Protein AF-A0AAD8U9J4-F1 (afdb_monomer_lite)

Organism: Glomerella acutata (NCBI:txid27357)

pLDDT: mean 87.85, std 14.28, range [41.41, 98.5]

Secondary structure (DSSP, 8-state):
-PPPP--PPP---GGGGGS-S-GGGHHHHHHHHHHHHHHHHTT-HHHHHHHHHHHHHHHHHHS-HHHHHHIIIIIHHHHHHHHHHHHHTTHHHHHHT--S---HHHHHHHHTS-HHHHS----S---

Foldseek 3Di:
DDDDPPDDPDPDDPCQQVDFDAQVCLVVLVVLLVVLVVVVVVVNPVSVVSNVVSVVVNVSRGDGNNRVCCCVVPVVVVVVVLVVVCVVLCVVVVCVVDPDDDDLCVSQVVSVHHSVSRDPPPPPDDD

Structure (mmCIF, N/CA/C/O backbone):
data_AF-A0AAD8U9J4-F1
#
_entry.id   AF-A0AAD8U9J4-F1
#
loop_
_atom_site.group_PDB
_atom_site.id
_atom_site.type_symbol
_atom_site.label_atom_id
_atom_site.label_alt_id
_atom_site.label_comp_id
_atom_site.label_asym_id
_atom_site.label_entity_id
_atom_site.label_seq_id
_atom_site.pdbx_PDB_ins_code
_atom_site.Cartn_x
_atom_site.Cartn_y
_atom_site.Cartn_z
_atom_site.occupancy
_atom_site.B_iso_or_equiv
_atom_site.auth_seq_id
_atom_site.auth_comp_id
_atom_site.auth_asym_id
_atom_site.auth_atom_id
_atom_site.pdbx_PDB_model_num
ATOM 1 N N . MET A 1 1 ? -6.980 -40.792 -17.797 1.00 50.91 1 MET A N 1
ATOM 2 C CA . MET A 1 1 ? -5.877 -40.473 -16.866 1.00 50.91 1 MET A CA 1
ATOM 3 C C . MET A 1 1 ? -4.816 -39.750 -17.679 1.00 50.91 1 MET A C 1
ATOM 5 O O . MET A 1 1 ? -4.178 -40.395 -18.498 1.00 50.91 1 MET A O 1
ATOM 9 N N . GLY A 1 2 ? -4.744 -38.419 -17.590 1.00 55.06 2 GLY A N 1
ATOM 10 C CA . GLY A 1 2 ? -3.770 -37.626 -18.348 1.00 55.06 2 GLY A CA 1
ATOM 11 C C . GLY A 1 2 ? -2.402 -37.701 -17.677 1.00 55.06 2 GLY A C 1
ATOM 12 O O . GLY A 1 2 ? -2.296 -37.417 -16.487 1.00 55.06 2 GLY A O 1
ATOM 13 N N . SER A 1 3 ? -1.385 -38.136 -18.413 1.00 70.06 3 SER A N 1
ATOM 14 C CA . SER A 1 3 ? -0.009 -38.220 -17.925 1.00 70.06 3 SER A CA 1
ATOM 15 C C . SER A 1 3 ? 0.540 -36.818 -17.652 1.00 70.06 3 SER A C 1
ATOM 17 O O . SER A 1 3 ? 0.415 -35.935 -18.499 1.00 70.06 3 SER A O 1
ATOM 19 N N . ILE A 1 4 ? 1.153 -36.614 -16.484 1.00 65.38 4 ILE A N 1
ATOM 20 C CA . ILE A 1 4 ? 1.906 -35.390 -16.186 1.00 65.38 4 ILE A CA 1
ATOM 21 C C . ILE A 1 4 ? 3.127 -35.374 -17.123 1.00 65.38 4 ILE A C 1
ATOM 23 O O . ILE A 1 4 ? 3.840 -36.382 -17.167 1.00 65.38 4 ILE A O 1
ATOM 27 N N . PRO A 1 5 ? 3.370 -34.297 -17.893 1.00 65.44 5 PRO A N 1
ATOM 28 C CA . PRO A 1 5 ? 4.551 -34.199 -18.740 1.00 65.44 5 PRO A CA 1
ATOM 29 C C . PRO A 1 5 ? 5.816 -34.383 -17.895 1.00 65.44 5 PRO A C 1
ATOM 31 O O . PRO A 1 5 ? 5.974 -33.734 -16.864 1.00 65.44 5 PRO A O 1
ATOM 34 N N . SER A 1 6 ? 6.721 -35.258 -18.333 1.00 64.00 6 SER A N 1
ATOM 35 C CA . SER A 1 6 ? 7.997 -35.565 -17.671 1.00 64.00 6 SER A CA 1
ATOM 36 C C . SER A 1 6 ? 9.055 -34.466 -17.845 1.00 64.00 6 SER A C 1
ATOM 38 O O . SER A 1 6 ? 10.251 -34.743 -17.763 1.00 64.00 6 SER A O 1
ATOM 40 N N . GLU A 1 7 ? 8.642 -33.238 -18.158 1.00 65.38 7 GLU A N 1
ATOM 41 C CA . GLU A 1 7 ? 9.564 -32.118 -18.268 1.00 65.38 7 GLU A CA 1
ATOM 42 C C . GLU A 1 7 ? 10.018 -31.738 -16.859 1.00 65.38 7 GLU A C 1
ATOM 44 O O . GLU A 1 7 ? 9.225 -31.315 -16.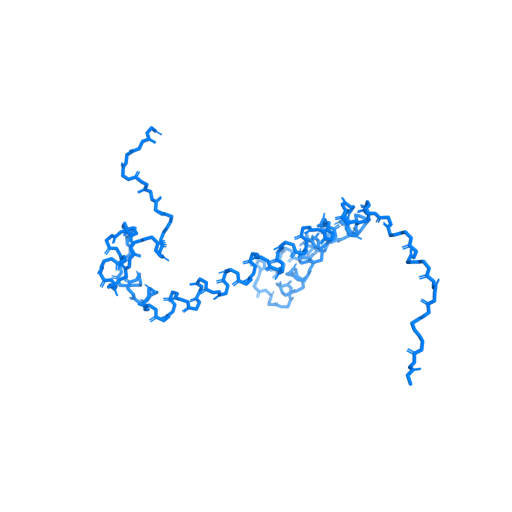017 1.00 65.38 7 GLU A O 1
ATOM 49 N N . ILE A 1 8 ? 11.312 -31.924 -16.599 1.00 61.47 8 ILE A N 1
ATOM 50 C CA . ILE A 1 8 ? 11.988 -31.355 -15.435 1.00 61.47 8 ILE A CA 1
ATOM 51 C C . ILE A 1 8 ? 11.651 -29.855 -15.444 1.00 61.47 8 ILE A C 1
ATOM 53 O O . ILE A 1 8 ? 11.878 -29.219 -16.480 1.00 61.47 8 ILE A O 1
ATOM 57 N N . PRO A 1 9 ? 11.076 -29.282 -14.366 1.00 64.56 9 PRO A N 1
ATOM 58 C CA . PRO A 1 9 ? 10.761 -27.861 -14.338 1.00 64.56 9 PRO A CA 1
ATOM 59 C C . PRO A 1 9 ? 12.011 -27.080 -14.735 1.00 64.56 9 PRO A C 1
ATOM 61 O O . PRO A 1 9 ? 13.070 -27.310 -14.150 1.00 64.56 9 PRO A O 1
ATOM 64 N N . ARG A 1 10 ? 11.911 -26.203 -15.747 1.00 69.50 10 ARG A N 1
ATOM 65 C CA . ARG A 1 10 ? 13.014 -25.290 -16.083 1.00 69.50 10 ARG A CA 1
ATOM 66 C C . ARG A 1 10 ? 13.469 -24.640 -14.786 1.00 69.50 10 ARG A C 1
ATOM 68 O O . ARG A 1 10 ? 12.629 -24.079 -14.082 1.00 69.50 10 ARG A O 1
ATOM 75 N N . GLU A 1 11 ? 14.757 -24.748 -14.472 1.00 78.44 11 GLU A N 1
ATOM 76 C CA . GLU A 1 11 ? 15.316 -24.075 -13.307 1.00 78.44 11 GLU A CA 1
ATOM 77 C C . GLU A 1 11 ? 14.972 -22.588 -13.412 1.00 78.44 11 GLU A C 1
ATOM 79 O O . GLU A 1 11 ? 15.365 -21.898 -14.354 1.00 78.44 11 GLU A O 1
ATOM 84 N N . VAL A 1 12 ? 14.136 -22.122 -12.485 1.00 79.38 12 VAL A N 1
ATOM 85 C CA . VAL A 1 12 ? 13.769 -20.714 -12.389 1.00 79.38 12 VAL A CA 1
ATOM 86 C C . VAL A 1 12 ? 14.910 -20.022 -11.669 1.00 79.38 12 VAL A C 1
ATOM 88 O O . VAL A 1 12 ? 15.210 -20.356 -10.523 1.00 79.38 12 VAL A O 1
ATOM 91 N N . ASP A 1 13 ? 15.532 -19.049 -12.327 1.00 87.12 13 ASP A N 1
ATOM 92 C CA . ASP A 1 13 ? 16.520 -18.197 -11.679 1.00 87.12 13 ASP A CA 1
ATOM 93 C C . ASP A 1 13 ? 15.850 -17.390 -10.556 1.00 87.12 13 ASP A C 1
ATOM 95 O O . ASP A 1 13 ? 15.013 -16.520 -10.795 1.00 87.12 13 ASP A O 1
ATOM 99 N N . ILE A 1 14 ? 16.223 -17.692 -9.313 1.00 87.81 14 ILE A N 1
ATOM 100 C CA . ILE A 1 14 ? 15.657 -17.084 -8.103 1.00 87.81 14 ILE A CA 1
ATOM 101 C C . ILE A 1 14 ? 16.044 -15.601 -7.996 1.00 87.81 14 ILE A C 1
ATOM 103 O O . ILE A 1 14 ? 15.343 -14.829 -7.333 1.00 87.81 14 ILE A O 1
ATOM 107 N N . SER A 1 15 ? 17.129 -15.180 -8.653 1.00 90.50 15 SER A N 1
ATOM 108 C CA . SER A 1 15 ? 17.608 -13.796 -8.610 1.00 90.50 15 SER A CA 1
ATOM 109 C C . SER A 1 15 ? 16.571 -12.800 -9.134 1.00 90.50 15 SER A C 1
ATOM 111 O O . SER A 1 15 ? 16.502 -11.679 -8.629 1.00 90.50 15 SER A O 1
ATOM 113 N N . ILE A 1 16 ? 15.677 -13.236 -10.033 1.00 89.44 16 ILE A N 1
ATOM 114 C CA . ILE A 1 16 ? 14.590 -12.413 -10.581 1.00 89.44 16 ILE A CA 1
ATOM 115 C C . ILE A 1 16 ? 13.666 -11.855 -9.492 1.00 89.44 16 ILE A C 1
ATOM 117 O O . ILE A 1 16 ? 13.119 -10.766 -9.630 1.00 89.44 16 ILE A O 1
ATOM 121 N N . ALA A 1 17 ? 13.512 -12.569 -8.371 1.00 92.81 17 ALA A N 1
ATOM 122 C CA . ALA A 1 17 ? 12.682 -12.127 -7.255 1.00 92.81 17 ALA A CA 1
ATOM 123 C C . ALA A 1 17 ? 13.334 -11.017 -6.413 1.00 92.81 17 ALA A C 1
ATOM 125 O O . ALA A 1 17 ? 12.663 -10.446 -5.553 1.00 92.81 17 ALA A O 1
ATOM 126 N N . LEU A 1 18 ? 14.625 -10.747 -6.627 1.00 94.62 18 LEU A N 1
ATOM 127 C CA . LEU A 1 18 ? 15.445 -9.793 -5.875 1.00 94.62 18 LEU A CA 1
ATOM 128 C C . LEU A 1 18 ? 15.895 -8.594 -6.717 1.00 94.62 18 LEU A C 1
ATOM 130 O O . LEU A 1 18 ? 16.526 -7.681 -6.191 1.00 94.62 18 LEU A O 1
ATOM 134 N N . THR A 1 19 ? 15.584 -8.583 -8.010 1.00 94.25 19 THR A N 1
ATOM 135 C CA . THR A 1 19 ? 15.824 -7.438 -8.888 1.00 94.25 19 THR A CA 1
ATOM 136 C C . THR A 1 19 ? 14.595 -6.544 -8.933 1.00 94.25 19 THR A C 1
ATOM 138 O O . THR A 1 19 ? 13.470 -7.038 -8.965 1.00 94.25 19 THR A O 1
ATOM 141 N N . ALA A 1 20 ? 14.807 -5.229 -8.947 1.00 95.69 20 ALA A N 1
ATOM 142 C CA . ALA A 1 20 ? 13.729 -4.257 -9.090 1.00 95.69 20 ALA A CA 1
ATOM 143 C C . ALA A 1 20 ? 12.980 -4.441 -10.423 1.00 95.69 20 ALA A C 1
ATOM 145 O O . ALA A 1 20 ? 13.593 -4.789 -11.436 1.00 95.69 20 ALA A O 1
ATOM 146 N N . CYS A 1 21 ? 11.664 -4.214 -10.418 1.00 94.06 21 CYS A N 1
ATOM 147 C CA . CYS A 1 21 ? 10.798 -4.596 -11.536 1.00 94.06 21 CYS A CA 1
ATOM 148 C C . CYS A 1 21 ? 11.046 -3.776 -12.813 1.00 94.06 21 CYS A C 1
ATOM 150 O O . CYS A 1 21 ? 10.955 -4.338 -13.902 1.00 94.06 21 CYS A O 1
ATOM 152 N N . ASP A 1 22 ? 11.343 -2.472 -12.707 1.00 96.19 22 ASP A N 1
ATOM 153 C CA . ASP A 1 22 ? 11.532 -1.595 -13.878 1.00 96.19 22 ASP A CA 1
ATOM 154 C C . ASP A 1 22 ? 12.383 -0.345 -13.565 1.00 96.19 22 ASP A C 1
ATOM 156 O O . ASP A 1 22 ? 11.937 0.797 -13.699 1.00 96.19 22 ASP A O 1
ATOM 160 N N . LEU A 1 23 ? 13.642 -0.534 -13.148 1.00 95.88 23 LEU A N 1
ATOM 161 C CA . LEU A 1 23 ? 14.562 0.585 -12.867 1.00 95.88 23 LEU A CA 1
ATOM 162 C C . LEU A 1 23 ? 14.694 1.625 -13.999 1.00 95.88 23 LEU A C 1
ATOM 164 O O . LEU A 1 23 ? 14.759 2.817 -13.681 1.00 95.88 23 LEU A O 1
ATOM 168 N N . PRO A 1 24 ? 14.730 1.252 -15.297 1.00 97.19 24 PRO A N 1
ATOM 169 C CA . PRO A 1 24 ? 14.830 2.231 -16.380 1.00 97.19 24 PRO A CA 1
ATOM 170 C C . PRO A 1 24 ? 13.693 3.267 -16.390 1.00 97.19 24 PRO A C 1
ATOM 172 O O . PRO A 1 24 ? 13.921 4.424 -16.758 1.00 97.19 24 PRO A O 1
ATOM 175 N N . SER A 1 25 ? 12.485 2.893 -15.952 1.00 97.50 25 SER A N 1
ATOM 176 C CA . SER A 1 25 ? 11.310 3.779 -15.933 1.00 97.50 25 SER A CA 1
ATOM 177 C C . SER A 1 25 ? 11.297 4.811 -14.793 1.00 97.50 25 SER A C 1
ATOM 179 O O . SER A 1 25 ? 10.583 5.815 -14.879 1.00 97.50 25 SER A O 1
ATOM 181 N N . VAL A 1 26 ? 12.117 4.629 -13.747 1.00 98.06 26 VAL A N 1
ATOM 182 C CA . VAL A 1 26 ? 12.118 5.453 -12.517 1.00 98.06 26 VAL A CA 1
ATOM 183 C C . VAL A 1 26 ? 12.225 6.946 -12.826 1.00 98.06 26 VAL A C 1
ATOM 185 O O . VAL A 1 26 ? 11.436 7.757 -12.333 1.00 98.06 26 VAL A O 1
ATOM 188 N N . ASN A 1 27 ? 13.161 7.320 -13.701 1.00 98.06 27 ASN A N 1
ATOM 189 C CA . ASN A 1 27 ? 13.365 8.715 -14.094 1.00 98.06 27 ASN A CA 1
ATOM 190 C C . ASN A 1 27 ? 12.139 9.311 -14.795 1.00 98.06 27 ASN A C 1
ATOM 192 O O . ASN A 1 27 ? 11.831 10.489 -14.605 1.00 98.06 27 ASN A O 1
ATOM 196 N N . GLN A 1 28 ? 11.430 8.518 -15.599 1.00 98.25 28 GLN A N 1
ATOM 197 C CA . GLN A 1 28 ? 10.226 8.977 -16.283 1.00 98.25 28 GLN A CA 1
ATOM 198 C C . GLN A 1 28 ? 9.090 9.218 -15.286 1.00 98.25 28 GLN A C 1
ATOM 200 O O . GLN A 1 28 ? 8.431 10.256 -15.345 1.00 98.25 28 GLN A O 1
ATOM 205 N N . HIS A 1 29 ? 8.884 8.304 -14.336 1.00 98.38 29 HIS A N 1
ATOM 206 C CA . HIS A 1 29 ? 7.850 8.467 -13.316 1.00 98.38 29 HIS A CA 1
ATOM 207 C C . HIS A 1 29 ? 8.120 9.670 -12.404 1.00 98.38 29 HIS A C 1
ATOM 209 O O . HIS A 1 29 ? 7.201 10.445 -12.140 1.00 98.38 29 HIS A O 1
ATOM 215 N N . MET A 1 30 ? 9.376 9.900 -12.012 1.00 98.31 30 MET A N 1
ATOM 216 C CA . MET A 1 30 ? 9.771 11.087 -11.242 1.00 98.31 30 MET A CA 1
ATOM 217 C C . MET A 1 30 ? 9.488 12.394 -11.992 1.00 98.31 30 MET A C 1
ATOM 219 O O . MET A 1 30 ? 8.937 13.330 -11.413 1.00 98.31 30 MET A O 1
ATOM 223 N N . LYS A 1 31 ? 9.796 12.453 -13.295 1.00 98.50 31 LYS A N 1
ATOM 224 C CA . LYS A 1 31 ? 9.468 13.615 -14.138 1.00 98.50 31 LYS A CA 1
ATOM 225 C C . LYS A 1 31 ? 7.962 13.852 -14.221 1.00 98.50 31 LYS A C 1
ATOM 227 O O . LYS A 1 31 ? 7.520 14.987 -14.078 1.00 98.50 31 LYS A O 1
ATOM 232 N N . ASN A 1 32 ? 7.169 12.795 -14.402 1.00 98.06 32 ASN A N 1
ATOM 233 C CA . ASN A 1 32 ? 5.710 12.912 -14.451 1.00 98.06 32 ASN A CA 1
ATOM 234 C C . ASN A 1 32 ? 5.144 13.481 -13.142 1.00 98.06 32 ASN A C 1
ATOM 236 O O . ASN A 1 32 ? 4.272 14.345 -13.179 1.00 98.06 32 ASN A O 1
ATOM 240 N N . ILE A 1 33 ? 5.662 13.035 -11.994 1.00 98.38 33 ILE A N 1
ATOM 241 C CA . ILE A 1 33 ? 5.282 13.560 -10.677 1.00 98.38 33 ILE A CA 1
ATOM 242 C C . ILE A 1 33 ? 5.643 15.045 -10.574 1.00 98.38 33 ILE A C 1
ATOM 244 O O . ILE A 1 33 ? 4.778 15.850 -10.234 1.00 98.38 33 ILE A O 1
ATOM 248 N N . ALA A 1 34 ? 6.883 15.417 -10.911 1.00 98.44 34 ALA A N 1
ATOM 249 C CA . ALA A 1 34 ? 7.351 16.801 -10.847 1.00 98.44 34 ALA A CA 1
ATOM 250 C C . ALA A 1 34 ? 6.495 17.744 -11.711 1.00 98.44 34 ALA A C 1
ATOM 252 O O . ALA A 1 34 ? 6.065 18.796 -11.238 1.00 98.44 34 ALA A O 1
ATOM 253 N N . ASN A 1 35 ? 6.167 17.327 -12.936 1.00 98.31 35 ASN A N 1
ATOM 254 C CA . ASN A 1 35 ? 5.389 18.121 -13.890 1.00 98.31 35 ASN A CA 1
ATOM 255 C C . ASN A 1 35 ? 3.939 18.378 -13.446 1.00 98.31 35 ASN A C 1
ATOM 257 O O . ASN A 1 35 ? 3.311 19.315 -13.930 1.00 98.31 35 ASN A O 1
ATOM 261 N N . LEU A 1 36 ? 3.391 17.557 -12.546 1.00 98.12 36 LEU A N 1
ATOM 262 C CA . LEU A 1 36 ? 2.006 17.680 -12.077 1.00 98.12 36 LEU A CA 1
ATOM 263 C C . LEU A 1 36 ? 1.867 18.515 -10.794 1.00 98.12 36 LEU A C 1
ATOM 265 O O . LEU A 1 36 ? 0.746 18.857 -10.419 1.00 98.12 36 LEU A O 1
ATOM 269 N N . THR A 1 37 ? 2.973 18.867 -10.130 1.00 97.75 37 THR A N 1
ATOM 270 C CA . THR A 1 37 ? 2.968 19.509 -8.801 1.00 97.75 37 THR A CA 1
ATOM 271 C C . THR A 1 37 ? 2.164 20.812 -8.742 1.00 97.75 37 THR A C 1
ATOM 273 O O . THR A 1 37 ? 1.321 20.952 -7.857 1.00 97.75 37 THR A O 1
ATOM 276 N N . SER A 1 38 ? 2.357 21.736 -9.690 1.00 98.00 38 SER A N 1
ATOM 277 C CA . SER A 1 38 ? 1.645 23.026 -9.717 1.00 98.00 38 SER A CA 1
ATOM 278 C C . SER A 1 38 ? 0.134 22.855 -9.888 1.00 98.00 38 SER A C 1
ATOM 280 O O . SER A 1 38 ? -0.638 23.370 -9.087 1.00 98.00 38 SER A O 1
ATOM 282 N N . ALA A 1 39 ? -0.297 22.046 -10.862 1.00 97.62 39 ALA A N 1
ATOM 283 C CA . ALA A 1 39 ? -1.720 21.799 -11.102 1.00 97.62 39 ALA A CA 1
ATOM 284 C C . ALA A 1 39 ? -2.399 21.116 -9.900 1.00 97.62 39 ALA A C 1
ATOM 286 O O . ALA A 1 39 ? -3.557 21.392 -9.589 1.00 97.62 39 ALA A O 1
ATOM 287 N N . VAL A 1 40 ? -1.683 20.231 -9.198 1.00 97.69 40 VAL A N 1
ATOM 288 C CA . VAL A 1 40 ? -2.176 19.622 -7.954 1.00 97.69 40 VAL A CA 1
ATOM 289 C C . VAL A 1 40 ? -2.302 20.657 -6.837 1.00 97.69 40 VAL A C 1
ATOM 291 O O . VAL A 1 40 ? -3.311 20.645 -6.134 1.00 97.69 40 VAL A O 1
ATOM 294 N N . ALA A 1 41 ? -1.332 21.564 -6.693 1.00 97.56 41 ALA A N 1
ATOM 295 C CA . ALA A 1 41 ? -1.388 22.649 -5.710 1.00 97.56 41 ALA A CA 1
ATOM 296 C C . ALA A 1 41 ? -2.562 23.613 -5.963 1.00 97.56 41 ALA A C 1
ATOM 298 O O . ALA A 1 41 ? -3.150 24.131 -5.019 1.00 97.56 41 ALA A O 1
ATOM 299 N N . GLU A 1 42 ? -2.956 23.786 -7.224 1.00 97.94 42 GLU A N 1
ATOM 300 C CA . GLU A 1 42 ? -4.129 24.564 -7.647 1.00 97.94 42 GLU A CA 1
ATOM 301 C C . GLU A 1 42 ? -5.464 23.806 -7.490 1.00 97.94 42 GLU A C 1
ATOM 303 O O . GLU A 1 42 ? -6.526 24.330 -7.821 1.00 97.94 42 GLU A O 1
ATOM 308 N N . GLY A 1 43 ? -5.444 22.569 -6.981 1.00 97.12 43 GLY A N 1
ATOM 309 C CA . GLY A 1 43 ? -6.650 21.781 -6.711 1.00 97.12 43 GLY A CA 1
ATOM 310 C C . GLY A 1 43 ? -7.191 20.991 -7.908 1.00 97.12 43 GLY A C 1
ATOM 311 O O . GLY A 1 43 ? -8.323 20.505 -7.862 1.00 97.12 43 GLY A O 1
ATOM 312 N N . ASN A 1 44 ? -6.411 20.809 -8.979 1.00 98.06 44 ASN A N 1
ATOM 313 C CA . ASN A 1 44 ? -6.846 20.035 -10.143 1.00 98.06 44 ASN A CA 1
ATOM 314 C C . ASN A 1 44 ? -6.957 18.529 -9.816 1.00 98.06 44 ASN A C 1
ATOM 316 O O . ASN A 1 44 ? -5.959 17.816 -9.663 1.00 98.06 44 ASN A O 1
ATOM 320 N N . ALA A 1 45 ? -8.192 18.022 -9.752 1.00 97.62 45 ALA A N 1
ATOM 321 C CA . ALA A 1 45 ? -8.482 16.633 -9.390 1.00 97.62 45 ALA A CA 1
ATOM 322 C C . ALA A 1 45 ? -7.915 15.602 -10.383 1.00 97.62 45 ALA A C 1
ATOM 324 O O . ALA A 1 45 ? -7.440 14.543 -9.965 1.00 97.62 45 ALA A O 1
ATOM 325 N N . THR A 1 46 ? -7.931 15.908 -11.682 1.00 98.12 46 THR A N 1
ATOM 326 C CA . THR A 1 46 ? -7.381 15.029 -12.723 1.00 98.12 46 THR A CA 1
ATOM 327 C C . THR A 1 46 ? -5.863 14.952 -12.610 1.00 98.12 46 THR A C 1
ATOM 329 O O . THR A 1 46 ? -5.306 13.856 -12.608 1.00 98.12 46 THR A O 1
ATOM 332 N N . ALA A 1 47 ? -5.191 16.092 -12.419 1.00 98.12 47 ALA A N 1
ATOM 333 C CA . ALA A 1 47 ? -3.747 16.130 -12.186 1.00 98.12 47 ALA A CA 1
ATOM 334 C C . ALA A 1 47 ? -3.359 15.323 -10.936 1.00 98.12 47 ALA A C 1
ATOM 336 O O . ALA A 1 47 ? -2.400 14.552 -10.974 1.00 98.12 47 ALA A O 1
ATOM 337 N N . ARG A 1 48 ? -4.156 15.415 -9.860 1.00 98.25 48 ARG A N 1
ATOM 338 C CA . ARG A 1 48 ? -3.956 14.629 -8.631 1.00 98.25 48 ARG A CA 1
ATOM 339 C C . ARG A 1 48 ? -4.032 13.125 -8.894 1.00 98.25 48 ARG A C 1
ATOM 341 O O . ARG A 1 48 ? -3.202 12.376 -8.381 1.00 98.25 48 ARG A O 1
ATOM 348 N N . LEU A 1 49 ? -5.009 12.667 -9.679 1.00 98.44 49 LEU A N 1
ATOM 349 C CA . LEU A 1 49 ? -5.145 11.249 -10.031 1.00 98.44 49 LEU A CA 1
ATOM 350 C C . LEU A 1 49 ? -3.987 10.760 -10.911 1.00 98.44 49 LEU A C 1
ATOM 352 O O . LEU A 1 49 ? -3.433 9.695 -10.639 1.00 98.44 49 LEU A O 1
ATOM 356 N N . SER A 1 50 ? -3.563 11.553 -11.896 1.00 98.38 50 SER A N 1
ATOM 357 C CA . SER A 1 50 ? -2.407 11.233 -12.747 1.00 98.38 50 SER A CA 1
ATOM 358 C C . SER A 1 50 ? -1.091 11.187 -11.960 1.00 98.38 50 SER A C 1
ATOM 360 O O . SER A 1 50 ? -0.245 10.318 -12.195 1.00 98.38 50 SER A O 1
ATOM 362 N N . MET A 1 51 ? -0.923 12.081 -10.979 1.00 98.25 51 MET A N 1
ATOM 363 C CA . MET A 1 51 ? 0.243 12.099 -10.091 1.00 98.25 51 MET A CA 1
ATOM 364 C C . MET A 1 51 ? 0.250 10.862 -9.193 1.00 98.25 51 MET A C 1
ATOM 366 O O . MET A 1 51 ? 1.278 10.202 -9.060 1.00 98.25 51 MET A O 1
ATOM 370 N N . LEU A 1 52 ? -0.914 10.488 -8.649 1.00 98.44 52 LEU A N 1
ATOM 371 C CA . LEU A 1 52 ? -1.084 9.270 -7.856 1.00 98.44 52 LEU A CA 1
ATOM 372 C C . LEU A 1 52 ? -0.780 8.004 -8.669 1.00 98.44 52 LEU A C 1
ATOM 374 O O . LEU A 1 52 ? -0.137 7.088 -8.161 1.00 98.44 52 LEU A O 1
ATOM 378 N N . GLN A 1 53 ? -1.213 7.943 -9.930 1.00 98.38 53 GLN A N 1
ATOM 379 C CA . GLN A 1 53 ? -0.865 6.842 -10.828 1.00 98.38 53 GLN A CA 1
ATOM 380 C C . GLN A 1 53 ? 0.651 6.768 -11.055 1.00 98.38 53 GLN A C 1
ATOM 382 O O . GLN A 1 53 ? 1.228 5.692 -10.921 1.00 98.38 53 GLN A O 1
ATOM 387 N N . SER A 1 54 ? 1.305 7.900 -11.329 1.00 98.38 54 SER A N 1
ATOM 388 C CA . SER A 1 54 ? 2.762 7.946 -11.527 1.00 98.38 54 SER A CA 1
ATOM 389 C C . SER A 1 54 ? 3.533 7.538 -10.268 1.00 98.38 54 SER A C 1
ATOM 391 O O . SER A 1 54 ? 4.519 6.818 -10.373 1.00 98.38 54 SER A O 1
ATOM 393 N N . ALA A 1 55 ? 3.059 7.917 -9.078 1.00 98.44 55 ALA A N 1
ATOM 394 C CA . ALA A 1 55 ? 3.647 7.495 -7.806 1.00 98.44 55 ALA A CA 1
ATOM 395 C C . ALA A 1 55 ? 3.529 5.979 -7.571 1.00 98.44 55 ALA A C 1
ATOM 397 O O . ALA A 1 55 ? 4.477 5.349 -7.109 1.00 98.44 55 ALA A O 1
ATOM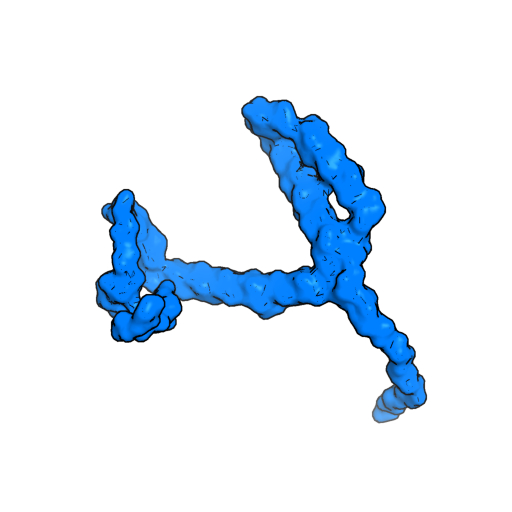 398 N N . ARG A 1 56 ? 2.393 5.367 -7.932 1.00 97.62 56 ARG A N 1
ATOM 399 C CA . ARG A 1 56 ? 2.219 3.905 -7.851 1.00 97.62 56 ARG A CA 1
ATOM 400 C C . ARG A 1 56 ? 3.123 3.161 -8.832 1.00 97.62 56 ARG A C 1
ATOM 402 O O . ARG A 1 56 ? 3.687 2.137 -8.463 1.00 97.62 56 ARG A O 1
ATOM 409 N N . LEU A 1 57 ? 3.278 3.681 -10.050 1.00 98.00 57 LEU A N 1
ATOM 410 C CA . LEU A 1 57 ? 4.192 3.109 -11.041 1.00 98.00 57 LEU A CA 1
ATOM 411 C C . LEU A 1 57 ? 5.655 3.251 -10.612 1.00 98.00 57 LEU A C 1
ATOM 413 O O . LEU A 1 57 ? 6.407 2.295 -10.729 1.00 98.00 57 LEU A O 1
ATOM 417 N N . LEU A 1 58 ? 6.034 4.391 -10.026 1.00 98.38 58 LEU A N 1
ATOM 418 C CA . LEU A 1 58 ? 7.357 4.579 -9.430 1.00 98.38 58 LEU A CA 1
ATOM 419 C C . LEU A 1 58 ? 7.638 3.550 -8.327 1.00 98.38 58 LEU A C 1
ATOM 421 O O . LEU A 1 58 ? 8.703 2.943 -8.320 1.00 98.38 58 LEU A O 1
ATOM 425 N N . MET A 1 59 ? 6.688 3.345 -7.409 1.00 97.19 59 MET A N 1
ATOM 426 C CA . MET A 1 59 ? 6.810 2.330 -6.359 1.00 97.19 59 MET A CA 1
ATOM 427 C C . MET A 1 59 ? 7.012 0.941 -6.969 1.00 97.19 59 MET A C 1
ATOM 429 O O . MET A 1 59 ? 7.933 0.236 -6.580 1.00 97.19 59 MET A O 1
ATOM 433 N N . HIS A 1 60 ? 6.194 0.572 -7.957 1.00 95.94 60 HIS A N 1
ATOM 434 C CA . HIS A 1 60 ? 6.315 -0.716 -8.633 1.00 95.94 60 HIS A CA 1
ATOM 435 C C . HIS A 1 60 ? 7.667 -0.890 -9.336 1.00 95.94 60 HIS A C 1
ATOM 437 O O . HIS A 1 60 ? 8.284 -1.936 -9.200 1.00 95.94 60 HIS A O 1
ATOM 443 N N . ALA A 1 61 ? 8.147 0.139 -10.035 1.00 97.62 61 ALA A N 1
ATOM 444 C CA . ALA A 1 61 ? 9.434 0.132 -10.725 1.00 97.62 61 ALA A CA 1
ATOM 445 C C . ALA A 1 61 ? 10.624 -0.118 -9.782 1.00 97.62 61 ALA A C 1
ATOM 447 O O . ALA A 1 61 ? 11.594 -0.765 -10.178 1.00 97.62 61 ALA A O 1
ATOM 448 N N . LEU A 1 62 ? 10.543 0.400 -8.551 1.00 97.69 62 LEU A N 1
ATOM 449 C CA . LEU A 1 62 ? 11.579 0.283 -7.521 1.00 97.69 62 LEU A CA 1
ATOM 450 C C . LEU A 1 62 ? 11.504 -1.025 -6.730 1.00 97.69 62 LEU A C 1
ATOM 452 O O . LEU A 1 62 ? 12.540 -1.535 -6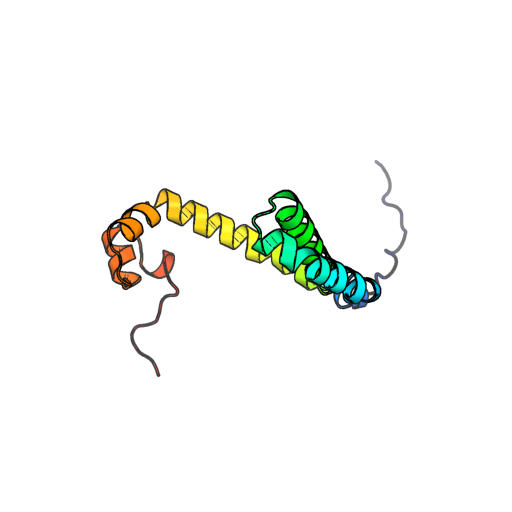.312 1.00 97.69 62 LEU A O 1
ATOM 456 N N . GLU A 1 63 ? 10.301 -1.543 -6.499 1.00 96.94 63 GLU A N 1
ATOM 457 C CA . GLU A 1 63 ? 10.102 -2.782 -5.753 1.00 96.94 63 GLU A CA 1
ATOM 458 C C . GLU A 1 63 ? 10.660 -3.993 -6.498 1.00 96.94 63 GLU A C 1
ATOM 460 O O . GLU A 1 63 ? 10.587 -4.109 -7.723 1.00 96.94 63 GLU A O 1
ATOM 465 N N . THR A 1 64 ? 11.153 -4.950 -5.728 1.00 97.44 64 THR A N 1
ATOM 466 C CA . THR A 1 64 ? 11.403 -6.314 -6.188 1.00 97.44 64 THR A CA 1
ATOM 467 C C . THR A 1 64 ? 10.110 -7.138 -6.152 1.00 97.44 64 THR A C 1
ATOM 469 O O . THR A 1 64 ? 9.228 -6.878 -5.323 1.00 97.44 64 THR A O 1
ATOM 472 N N . PRO A 1 65 ? 9.992 -8.211 -6.958 1.00 95.12 65 PRO A N 1
ATOM 473 C CA . PRO A 1 65 ? 8.844 -9.112 -6.873 1.00 95.12 65 PRO A CA 1
ATOM 474 C C . PRO A 1 65 ? 8.627 -9.690 -5.468 1.00 95.12 65 PRO A C 1
ATOM 476 O O . PRO A 1 65 ? 7.484 -9.866 -5.041 1.00 95.12 65 PRO A O 1
ATOM 479 N N . ARG A 1 66 ? 9.706 -9.951 -4.712 1.00 94.62 66 ARG A N 1
ATOM 480 C CA . ARG A 1 66 ? 9.611 -10.414 -3.321 1.00 94.62 66 ARG A CA 1
ATOM 481 C C . ARG A 1 66 ? 8.966 -9.370 -2.410 1.00 94.62 66 ARG A C 1
ATOM 483 O O . ARG A 1 66 ? 8.112 -9.725 -1.602 1.00 94.62 66 ARG A O 1
ATOM 490 N N . GLU A 1 67 ? 9.354 -8.105 -2.522 1.00 96.19 67 GLU A N 1
ATOM 491 C CA . GLU A 1 67 ? 8.762 -7.021 -1.727 1.00 96.19 67 GLU A CA 1
ATOM 492 C C . GLU A 1 67 ? 7.291 -6.807 -2.093 1.00 96.19 67 GLU A C 1
ATOM 494 O O . GLU A 1 67 ? 6.440 -6.728 -1.202 1.00 96.19 67 GLU A O 1
ATOM 499 N N . THR A 1 68 ? 6.962 -6.816 -3.390 1.00 94.75 68 THR A N 1
ATOM 500 C CA . THR A 1 68 ? 5.573 -6.759 -3.863 1.00 94.75 68 THR A CA 1
ATOM 501 C C . THR A 1 68 ? 4.745 -7.923 -3.303 1.00 94.75 68 THR A C 1
ATOM 503 O O . THR A 1 68 ? 3.620 -7.716 -2.842 1.00 94.75 68 THR A O 1
ATOM 506 N N . MET A 1 69 ? 5.300 -9.139 -3.272 1.00 94.75 69 MET A N 1
ATOM 507 C CA . MET A 1 69 ? 4.649 -10.308 -2.674 1.00 94.75 69 MET A CA 1
ATOM 508 C C . MET A 1 69 ? 4.401 -10.114 -1.172 1.00 94.75 69 MET A C 1
ATOM 510 O O . MET A 1 69 ? 3.277 -10.311 -0.720 1.00 94.75 69 MET A O 1
ATOM 514 N N . ILE A 1 70 ? 5.400 -9.688 -0.391 1.00 93.44 70 ILE A N 1
ATOM 515 C CA . ILE A 1 70 ? 5.239 -9.444 1.057 1.00 93.44 70 ILE A CA 1
ATOM 516 C C . ILE A 1 70 ? 4.148 -8.395 1.314 1.00 93.44 70 ILE A C 1
ATOM 518 O O . ILE A 1 70 ? 3.295 -8.577 2.189 1.00 93.44 70 ILE A O 1
ATOM 522 N N . LYS A 1 71 ? 4.116 -7.325 0.513 1.00 90.88 71 LYS A N 1
ATOM 523 C CA . LYS A 1 71 ? 3.080 -6.289 0.588 1.00 90.88 71 LYS A CA 1
ATOM 524 C 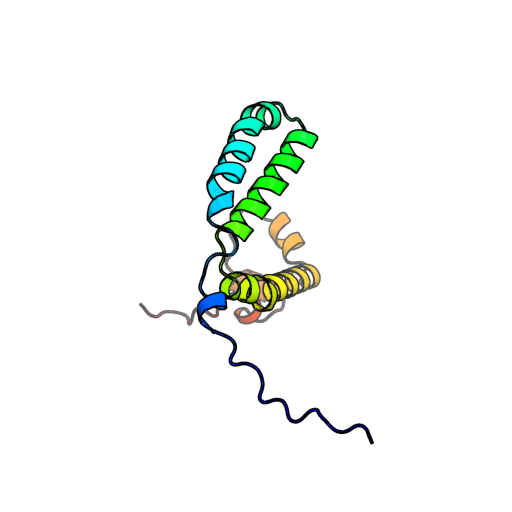C . LYS A 1 71 ? 1.674 -6.868 0.399 1.00 90.88 71 LYS A C 1
ATOM 526 O O . LYS A 1 71 ? 0.795 -6.582 1.210 1.00 90.88 71 LYS A O 1
ATOM 531 N N . HIS A 1 72 ? 1.452 -7.680 -0.635 1.00 90.69 72 HIS A N 1
ATOM 532 C CA . HIS A 1 72 ? 0.120 -8.206 -0.957 1.00 90.69 72 HIS A CA 1
ATOM 533 C C . HIS A 1 72 ? -0.300 -9.418 -0.130 1.00 90.69 72 HIS A C 1
ATOM 535 O O . HIS A 1 72 ? -1.486 -9.576 0.143 1.00 90.69 72 HIS A O 1
ATOM 541 N N . CYS A 1 73 ? 0.638 -10.275 0.259 1.00 91.19 73 CYS A N 1
ATOM 542 C CA . CYS A 1 73 ? 0.322 -11.502 0.980 1.00 91.19 73 CYS A CA 1
ATOM 543 C C . CYS A 1 73 ? 0.275 -11.290 2.491 1.00 91.19 73 CYS A C 1
ATOM 545 O O . CYS A 1 73 ? -0.476 -11.991 3.163 1.00 91.19 73 CYS A O 1
ATOM 547 N N . TRP A 1 74 ? 1.073 -10.369 3.040 1.00 89.44 74 TRP A N 1
ATOM 548 C CA . TRP A 1 74 ? 1.190 -10.194 4.490 1.00 89.44 74 TRP A CA 1
ATOM 549 C C . TRP A 1 74 ? 0.673 -8.834 4.939 1.00 89.44 74 TRP A C 1
ATOM 551 O O . TRP A 1 74 ? -0.284 -8.772 5.708 1.00 89.44 74 TRP A O 1
ATOM 561 N N . ALA A 1 75 ? 1.255 -7.741 4.438 1.00 90.50 75 ALA A N 1
ATOM 562 C CA . ALA A 1 75 ? 0.958 -6.409 4.963 1.00 90.50 75 ALA A CA 1
ATOM 563 C C . ALA A 1 75 ? -0.492 -5.980 4.689 1.00 90.50 75 ALA A C 1
ATOM 565 O O . ALA A 1 75 ? -1.202 -5.564 5.602 1.00 90.50 75 ALA A O 1
ATOM 566 N N . GLN A 1 76 ? -0.951 -6.108 3.442 1.00 91.50 76 GLN A N 1
ATOM 567 C CA . GLN A 1 76 ? -2.290 -5.676 3.047 1.00 91.50 76 GLN A CA 1
ATOM 568 C C . GLN A 1 76 ? -3.400 -6.514 3.719 1.00 91.50 76 GLN A C 1
ATOM 570 O O . GLN A 1 76 ? -4.310 -5.906 4.284 1.00 91.50 76 GLN A O 1
ATOM 575 N N . PRO A 1 77 ? -3.348 -7.862 3.751 1.00 93.62 77 PRO A N 1
ATOM 576 C CA . PRO A 1 77 ? -4.337 -8.659 4.476 1.00 93.62 77 PRO A CA 1
ATOM 577 C C . PRO A 1 77 ? -4.323 -8.391 5.981 1.00 93.62 77 PRO A C 1
ATOM 579 O O . PRO A 1 77 ? -5.389 -8.234 6.567 1.00 93.62 77 PRO A O 1
ATOM 582 N N . ALA A 1 78 ? -3.145 -8.257 6.603 1.00 92.81 78 ALA A N 1
ATOM 583 C CA . ALA A 1 78 ? -3.051 -7.916 8.023 1.00 92.81 78 ALA A CA 1
ATOM 584 C C . ALA A 1 78 ? -3.693 -6.553 8.326 1.00 92.81 78 ALA A C 1
ATOM 586 O O . ALA A 1 78 ? -4.450 -6.432 9.287 1.00 92.81 78 ALA A O 1
ATOM 587 N N . ALA A 1 79 ? -3.456 -5.549 7.475 1.00 93.81 79 ALA A N 1
ATOM 588 C CA . ALA A 1 79 ? -4.093 -4.242 7.599 1.00 93.81 79 ALA A CA 1
ATOM 589 C C . ALA A 1 79 ? -5.618 -4.329 7.443 1.00 93.81 79 ALA A C 1
ATOM 591 O O . ALA A 1 79 ? -6.342 -3.735 8.237 1.00 93.81 79 ALA A O 1
ATOM 592 N N . PHE A 1 80 ? -6.125 -5.096 6.471 1.00 94.50 80 PHE A N 1
ATOM 593 C CA . PHE A 1 80 ? -7.569 -5.300 6.309 1.00 94.50 80 PHE A CA 1
ATOM 594 C C . PHE A 1 80 ? -8.203 -5.991 7.515 1.00 94.50 80 PHE A C 1
ATOM 596 O O . PHE A 1 80 ? -9.254 -5.547 7.980 1.00 94.50 80 PHE A O 1
ATOM 603 N N . THR A 1 81 ? -7.564 -7.026 8.058 1.00 93.88 81 THR A N 1
ATOM 604 C CA . THR A 1 81 ? -8.025 -7.692 9.281 1.00 93.88 81 THR A CA 1
ATOM 605 C C . THR A 1 81 ? -8.042 -6.721 10.459 1.00 93.88 81 THR A C 1
ATOM 607 O O . THR A 1 81 ? -9.054 -6.627 11.145 1.00 93.88 81 THR A O 1
ATOM 610 N N . ALA A 1 82 ? -6.971 -5.946 10.662 1.00 92.19 82 ALA A N 1
ATOM 611 C CA . ALA A 1 82 ? -6.892 -4.966 11.744 1.00 92.19 82 ALA A CA 1
ATOM 612 C C . ALA A 1 82 ? -7.953 -3.862 11.615 1.00 92.19 82 ALA A C 1
ATOM 614 O O . ALA A 1 82 ? -8.575 -3.490 12.606 1.00 92.19 82 ALA A O 1
ATOM 615 N N . LEU A 1 83 ? -8.196 -3.361 10.399 1.00 94.19 83 LEU A N 1
ATOM 616 C CA . LEU A 1 83 ? -9.238 -2.366 10.134 1.00 94.19 83 LEU A CA 1
ATOM 617 C C . LEU A 1 83 ? -10.636 -2.930 10.385 1.00 94.19 83 LEU A C 1
ATOM 619 O O . LEU A 1 83 ? -11.439 -2.269 11.034 1.00 94.19 83 LEU A O 1
ATOM 623 N N . THR A 1 84 ? -10.915 -4.142 9.903 1.00 95.19 84 THR A N 1
ATOM 624 C CA . THR A 1 84 ? -12.208 -4.814 10.111 1.00 95.19 84 THR A CA 1
ATOM 625 C C . THR A 1 84 ? -12.455 -5.020 11.600 1.00 95.19 84 THR A C 1
ATOM 627 O O . THR A 1 84 ? -13.475 -4.587 12.122 1.00 95.19 84 THR A O 1
ATOM 630 N N . TYR A 1 85 ? -11.456 -5.554 12.305 1.00 93.12 85 TYR A N 1
ATOM 631 C CA . TYR A 1 85 ? -11.499 -5.712 13.752 1.00 93.12 85 TYR A CA 1
ATOM 632 C C . TYR A 1 85 ? -11.743 -4.373 14.462 1.00 93.12 85 TYR A C 1
ATOM 634 O O . TYR A 1 85 ? -12.656 -4.265 15.268 1.00 93.12 85 TYR A O 1
ATOM 642 N N . ALA A 1 86 ? -11.008 -3.313 14.117 1.00 91.69 86 ALA A N 1
ATOM 643 C CA . ALA A 1 86 ? -11.197 -1.984 14.702 1.00 91.69 86 ALA A CA 1
ATOM 644 C C . ALA A 1 86 ? -12.600 -1.392 14.455 1.00 91.69 86 ALA A C 1
ATOM 646 O O . ALA A 1 86 ? -13.125 -0.685 15.321 1.00 91.69 86 ALA A O 1
ATOM 647 N N . VAL A 1 87 ? -13.212 -1.664 13.297 1.00 94.06 87 VAL A N 1
ATOM 648 C CA . VAL A 1 87 ? -14.601 -1.271 13.009 1.00 94.06 87 VAL A CA 1
ATOM 649 C C . VAL A 1 87 ? -15.572 -2.048 13.893 1.00 94.06 87 VAL A C 1
ATOM 651 O O . VAL A 1 87 ? -16.392 -1.419 14.560 1.00 94.06 87 VAL A O 1
ATOM 654 N N . ASP A 1 88 ? -15.444 -3.374 13.951 1.00 92.31 88 ASP A N 1
ATOM 655 C CA . ASP A 1 88 ? -16.332 -4.245 14.732 1.00 92.31 88 ASP A CA 1
ATOM 656 C C . ASP A 1 88 ? -16.242 -3.955 16.238 1.00 92.31 88 ASP A C 1
ATOM 658 O O . ASP A 1 88 ? -17.247 -3.973 16.948 1.00 92.31 88 ASP A O 1
ATOM 662 N N . LEU A 1 89 ? -15.051 -3.585 16.713 1.00 91.44 89 LEU A N 1
ATOM 663 C CA . LEU A 1 89 ? -14.811 -3.102 18.074 1.00 91.44 89 LEU A CA 1
ATOM 664 C C . LEU A 1 89 ? -15.480 -1.755 18.388 1.00 91.44 89 LEU A C 1
ATOM 666 O O . LEU A 1 89 ? -15.571 -1.368 19.552 1.00 91.44 89 LEU A O 1
ATOM 670 N N . GLY A 1 90 ? -15.859 -0.968 17.379 1.00 91.31 90 GLY A N 1
ATOM 671 C CA . GLY A 1 90 ? -16.252 0.430 17.567 1.00 91.31 90 GLY A CA 1
ATOM 672 C C . GLY A 1 90 ? -15.089 1.342 17.986 1.00 91.31 90 GLY A C 1
ATOM 673 O O . GLY A 1 90 ? -15.317 2.424 18.540 1.00 91.31 90 GLY A O 1
ATOM 674 N N . LEU A 1 91 ? -13.841 0.939 17.711 1.00 91.81 91 LEU A N 1
ATOM 675 C CA . LEU A 1 91 ? -12.622 1.654 18.109 1.00 91.81 91 LEU A CA 1
ATOM 676 C C . LEU A 1 91 ? -12.626 3.100 17.598 1.00 91.81 91 LEU A C 1
ATOM 678 O O . LEU A 1 91 ? -12.391 4.039 18.359 1.00 91.81 91 LEU A O 1
ATOM 682 N N . PHE A 1 92 ? -12.958 3.297 16.321 1.00 91.81 92 PHE A N 1
ATOM 683 C CA . PHE A 1 92 ? -12.967 4.624 15.699 1.00 91.81 92 PHE A CA 1
ATOM 684 C C . PHE A 1 92 ? -13.999 5.569 16.329 1.00 91.81 92 PHE A C 1
ATOM 686 O O . PHE A 1 92 ? -13.702 6.748 16.518 1.00 91.81 92 PHE A O 1
ATOM 693 N N . ALA A 1 93 ? -15.172 5.059 16.724 1.00 91.06 93 ALA A N 1
ATOM 694 C CA . ALA A 1 93 ? -16.205 5.851 17.396 1.00 91.06 93 ALA A CA 1
ATOM 695 C C . ALA A 1 93 ? -15.782 6.281 18.811 1.00 91.06 93 ALA A C 1
ATOM 697 O O . ALA A 1 93 ? -16.143 7.364 19.275 1.00 91.06 93 ALA A O 1
ATOM 698 N N . ARG A 1 94 ? -14.992 5.456 19.510 1.00 88.50 94 ARG A N 1
ATOM 699 C CA . ARG A 1 94 ? -14.405 5.826 20.808 1.00 88.50 94 ARG A CA 1
ATOM 700 C C . ARG A 1 94 ? -13.288 6.849 20.659 1.00 88.50 94 ARG A C 1
ATOM 702 O O . ARG A 1 94 ? -13.257 7.821 21.415 1.00 88.50 94 ARG A O 1
ATOM 709 N N . LEU A 1 95 ? -12.403 6.656 19.684 1.00 89.94 95 LEU A N 1
ATOM 710 C CA . LEU A 1 95 ? -11.312 7.589 19.406 1.00 89.94 95 LEU A CA 1
ATOM 711 C C . LEU A 1 95 ? -11.846 8.961 18.971 1.00 89.94 95 LEU A C 1
ATOM 713 O O . LEU A 1 95 ? -11.346 9.979 19.437 1.00 89.94 95 LEU A O 1
ATOM 717 N N . SER A 1 96 ? -12.919 9.022 18.176 1.00 90.00 96 SER A N 1
ATOM 718 C CA . SER A 1 96 ? -13.493 10.301 17.731 1.00 90.00 96 SER A CA 1
ATOM 719 C C . SER A 1 96 ? -14.081 11.146 18.867 1.00 90.00 96 SER A C 1
ATOM 721 O O . SER A 1 96 ? -14.159 12.366 18.750 1.00 90.00 96 SER A O 1
ATOM 723 N N . GLN A 1 97 ? -14.486 10.528 19.981 1.00 88.19 97 GLN A N 1
ATOM 724 C CA . GLN A 1 97 ? -15.007 11.237 21.157 1.00 88.19 97 GLN A CA 1
ATOM 725 C C . GLN A 1 97 ? -13.902 11.899 21.991 1.00 88.19 97 GLN A C 1
ATOM 727 O O . GLN A 1 97 ? -14.194 12.733 22.850 1.00 88.19 97 GLN A O 1
ATOM 732 N N . ARG A 1 98 ? -12.632 11.527 21.787 1.00 80.56 98 ARG A N 1
ATOM 733 C CA . ARG A 1 98 ? -11.508 11.984 22.608 1.00 80.56 98 ARG A CA 1
ATOM 734 C C . ARG A 1 98 ? -10.377 12.497 21.725 1.00 80.56 98 ARG A C 1
ATOM 736 O O . ARG A 1 98 ? -9.634 11.725 21.145 1.00 80.56 98 ARG A O 1
ATOM 743 N N . GLN A 1 99 ? -10.162 13.808 21.722 1.00 75.69 99 GLN A N 1
ATOM 744 C CA . GLN A 1 99 ? -9.086 14.448 20.948 1.00 75.69 99 GLN A CA 1
ATOM 745 C C . GLN A 1 99 ? -7.681 14.308 21.577 1.00 75.69 99 GLN A C 1
ATOM 747 O O . GLN A 1 99 ? -6.797 15.117 21.312 1.00 75.69 99 GLN A O 1
ATOM 752 N N . LYS A 1 100 ? -7.462 13.316 22.447 1.00 82.12 100 LYS A N 1
ATOM 753 C CA . LYS A 1 100 ? -6.184 13.095 23.139 1.00 82.12 100 LYS A CA 1
ATOM 754 C C . LYS A 1 100 ? -5.723 11.655 22.971 1.00 82.12 100 LYS A C 1
ATOM 756 O O . LYS A 1 100 ? -6.563 10.761 22.894 1.00 82.12 100 LYS A O 1
ATOM 761 N N . SER A 1 101 ? -4.404 11.456 22.969 1.00 82.62 101 SER A N 1
ATOM 762 C CA . SER A 1 101 ? -3.795 10.123 22.981 1.00 82.62 101 SER A CA 1
ATOM 763 C C . SER A 1 101 ? -4.348 9.284 24.140 1.00 82.62 101 SER A C 1
ATOM 765 O O . SER A 1 101 ? -4.620 9.817 25.222 1.00 82.62 101 SER A O 1
ATOM 767 N N . GLN A 1 102 ? -4.548 7.992 23.897 1.00 84.69 102 GLN A N 1
ATOM 768 C CA . GLN A 1 102 ? -5.084 7.032 24.859 1.00 84.69 102 GLN A CA 1
ATOM 769 C C . GLN A 1 102 ? -4.106 5.876 25.017 1.00 84.69 102 GLN A C 1
ATOM 771 O O . GLN A 1 102 ? -3.483 5.464 24.039 1.00 84.69 102 GLN A O 1
ATOM 776 N N . ASP A 1 103 ? -3.994 5.355 26.237 1.00 88.56 103 ASP A N 1
ATOM 777 C CA . ASP A 1 103 ? -3.274 4.109 26.464 1.00 88.56 103 ASP A CA 1
ATOM 778 C C . ASP A 1 103 ? -4.038 2.945 25.822 1.00 88.56 103 ASP A C 1
ATOM 780 O O . ASP A 1 103 ? -5.267 2.862 25.917 1.00 88.56 103 ASP A O 1
ATOM 784 N N . VAL A 1 104 ? -3.312 2.056 25.144 1.00 89.06 104 VAL A N 1
ATOM 785 C CA . VAL A 1 104 ? -3.917 0.936 24.411 1.00 89.06 104 VAL A CA 1
ATOM 786 C C . VAL A 1 104 ? -4.580 -0.055 25.367 1.00 89.06 104 VAL A C 1
ATOM 788 O O . VAL A 1 104 ? -5.629 -0.609 25.038 1.00 89.06 104 VAL A O 1
ATOM 791 N N . SER A 1 105 ? -4.017 -0.238 26.562 1.00 88.69 105 SER A N 1
ATOM 792 C CA . SER A 1 105 ? -4.552 -1.142 27.582 1.00 88.69 105 SER A CA 1
ATOM 793 C C . SER A 1 105 ? -5.875 -0.616 28.122 1.00 88.69 105 SER A C 1
ATOM 795 O O . SER A 1 105 ? -6.863 -1.348 28.145 1.00 88.69 105 SER A O 1
ATOM 797 N N . ASP A 1 106 ? -5.931 0.672 28.472 1.00 87.94 106 ASP A N 1
ATOM 798 C CA . ASP A 1 106 ? -7.165 1.323 28.932 1.00 87.94 106 ASP A CA 1
ATOM 799 C C . ASP A 1 106 ? -8.255 1.291 27.856 1.00 87.94 106 ASP A C 1
ATOM 801 O O . ASP A 1 106 ? -9.434 1.063 28.146 1.00 87.94 106 ASP A O 1
ATOM 805 N N . LEU A 1 107 ? -7.866 1.507 26.598 1.00 90.38 107 LEU A N 1
ATOM 806 C CA . LEU A 1 107 ? -8.776 1.477 25.461 1.00 90.38 107 LEU A CA 1
ATOM 807 C C . LEU A 1 107 ? -9.346 0.075 25.233 1.00 90.38 107 LEU A C 1
ATOM 809 O O . LEU A 1 107 ? -10.557 -0.067 25.067 1.00 90.38 107 LEU A O 1
ATOM 813 N N . ALA A 1 108 ? -8.505 -0.956 25.296 1.00 90.94 108 ALA A N 1
ATOM 814 C CA . ALA A 1 108 ? -8.930 -2.345 25.173 1.00 90.94 108 ALA A CA 1
ATOM 815 C C . ALA A 1 108 ? -9.875 -2.764 26.298 1.00 90.94 108 ALA A C 1
ATOM 817 O O . ALA A 1 108 ? -10.958 -3.281 26.023 1.00 90.94 108 ALA A O 1
ATOM 818 N N . LEU A 1 109 ? -9.530 -2.441 27.547 1.00 89.31 109 LEU A N 1
ATOM 819 C CA . LEU A 1 109 ? -10.383 -2.713 28.704 1.00 89.31 109 LEU A CA 1
ATOM 820 C C . LEU A 1 109 ? -11.734 -1.999 28.592 1.00 89.31 109 LEU A C 1
ATOM 822 O O . LEU A 1 109 ? -12.774 -2.601 28.848 1.00 89.31 109 LEU A O 1
ATOM 826 N N . THR A 1 110 ? -11.741 -0.740 28.148 1.00 89.81 110 THR A N 1
ATOM 827 C CA . THR A 1 110 ? -12.978 0.035 27.942 1.00 89.81 110 THR A CA 1
ATOM 828 C C . THR A 1 110 ? -13.858 -0.556 26.838 1.00 89.81 110 THR A C 1
ATOM 830 O O . THR A 1 110 ? -15.084 -0.445 26.895 1.00 89.81 110 THR A O 1
ATOM 833 N N . LEU A 1 111 ? -13.245 -1.166 25.824 1.00 90.31 111 LEU A N 1
ATOM 834 C CA . LEU A 1 111 ? -13.938 -1.855 24.737 1.00 90.31 111 LEU A CA 1
ATOM 835 C C . LEU A 1 111 ? -14.338 -3.292 25.100 1.00 90.31 111 LEU A C 1
ATOM 837 O O . LEU A 1 111 ? -15.130 -3.885 24.378 1.00 90.31 111 LEU A O 1
ATOM 841 N N . GLY A 1 112 ? -13.848 -3.835 26.219 1.00 90.44 112 GLY A N 1
ATOM 842 C CA . GLY A 1 112 ? -14.133 -5.202 26.664 1.00 90.44 112 GLY A CA 1
ATOM 843 C C . GLY A 1 112 ? -13.271 -6.272 25.990 1.00 90.44 112 GLY A C 1
ATOM 844 O O . GLY A 1 112 ? -13.678 -7.428 25.931 1.00 90.44 112 GLY A O 1
ATOM 845 N N . HIS A 1 113 ? -12.097 -5.900 25.477 1.00 89.88 113 HIS A N 1
ATOM 846 C CA . HIS A 1 113 ? -11.168 -6.798 24.792 1.00 89.88 113 HIS A CA 1
ATOM 847 C C . HIS A 1 113 ? -9.846 -6.934 25.548 1.00 89.88 113 HIS A C 1
ATOM 849 O O . HIS A 1 113 ? -9.449 -6.055 26.313 1.00 89.88 113 HIS A O 1
ATOM 855 N N . ASP A 1 114 ? -9.148 -8.043 25.305 1.00 89.06 114 ASP A N 1
ATOM 856 C CA . ASP A 1 114 ? -7.788 -8.245 25.800 1.00 89.06 114 ASP A CA 1
ATOM 857 C C . ASP A 1 114 ? -6.849 -7.172 25.200 1.00 89.06 114 ASP A C 1
ATOM 859 O O . ASP A 1 114 ? -6.803 -7.030 23.970 1.00 89.06 114 ASP A O 1
ATOM 863 N N . PRO A 1 115 ? -6.091 -6.420 26.025 1.00 88.19 115 PRO A N 1
ATOM 864 C CA . PRO A 1 115 ? -5.073 -5.474 25.565 1.00 88.19 115 PRO A CA 1
ATOM 865 C C . PRO A 1 115 ? -4.117 -6.016 24.498 1.00 88.19 115 PRO A C 1
ATOM 867 O O . PRO A 1 115 ? -3.748 -5.278 23.581 1.00 88.19 115 PRO A O 1
ATOM 870 N N . ALA A 1 116 ? -3.764 -7.302 24.559 1.00 87.88 116 ALA A N 1
ATOM 871 C CA . ALA A 1 116 ? -2.875 -7.948 23.595 1.00 87.88 116 ALA A CA 1
ATOM 872 C C . ALA A 1 116 ? -3.470 -8.058 22.178 1.00 87.88 116 ALA A C 1
ATOM 874 O O . ALA A 1 116 ? -2.737 -8.320 21.227 1.00 87.88 116 ALA A O 1
ATOM 875 N N . LEU A 1 117 ? -4.785 -7.872 22.020 1.00 86.62 117 LEU A N 1
ATOM 876 C CA . LEU A 1 117 ? -5.457 -7.886 20.716 1.00 86.62 117 LEU A CA 1
ATOM 877 C C . LEU A 1 117 ? -5.495 -6.508 20.043 1.00 86.62 117 LEU A C 1
ATOM 879 O O . LEU A 1 117 ? -5.727 -6.428 18.839 1.00 86.62 117 LEU A O 1
ATOM 883 N N . LEU A 1 118 ? -5.310 -5.426 20.802 1.00 86.62 118 LEU A N 1
ATOM 884 C CA . LEU A 1 118 ? -5.345 -4.045 20.299 1.00 86.62 118 LEU A CA 1
ATOM 885 C C . LEU A 1 118 ? -3.953 -3.423 20.169 1.00 86.62 118 LEU A C 1
ATOM 887 O O . LEU A 1 118 ? -3.753 -2.534 19.343 1.00 86.62 118 LEU A O 1
ATOM 891 N N . GLY A 1 119 ? -2.991 -3.890 20.958 1.00 81.62 119 GLY A N 1
ATOM 892 C CA . GLY A 1 119 ? -1.602 -3.469 20.880 1.00 81.62 119 GLY A CA 1
ATOM 893 C C . GLY A 1 119 ? -0.663 -4.651 20.966 1.00 81.62 119 GLY A C 1
ATOM 894 O O . GLY A 1 119 ? -1.045 -5.770 21.298 1.00 81.62 119 GLY A O 1
ATOM 895 N N . VAL A 1 120 ? 0.609 -4.384 20.707 1.00 59.03 120 VAL A N 1
ATOM 896 C CA . VAL A 1 120 ? 1.646 -5.329 21.104 1.00 59.03 120 VAL A CA 1
ATOM 897 C C . VAL A 1 120 ? 1.606 -5.384 22.626 1.00 59.03 120 VAL A C 1
ATOM 899 O O . VAL A 1 120 ? 1.671 -4.333 23.264 1.00 59.03 120 VAL A O 1
ATOM 902 N N . SER A 1 121 ? 1.470 -6.582 23.197 1.00 44.81 121 SER A N 1
ATOM 903 C CA . SER A 1 121 ? 1.721 -6.812 24.619 1.00 44.81 121 SER A CA 1
ATOM 904 C C . SER A 1 121 ? 3.088 -6.213 24.941 1.00 44.81 121 SER A C 1
ATOM 906 O O . SER A 1 121 ? 4.121 -6.785 24.598 1.00 44.81 121 SER A O 1
ATOM 908 N N . SER A 1 122 ? 3.104 -5.009 25.511 1.00 45.28 122 SER A N 1
ATOM 909 C CA . SER A 1 122 ? 4.281 -4.522 26.199 1.00 45.28 122 SER A CA 1
ATOM 910 C C . SER A 1 122 ? 4.293 -5.321 27.492 1.00 45.28 122 SER A C 1
ATOM 912 O O . SER A 1 122 ? 3.386 -5.130 28.313 1.00 45.28 122 SER A O 1
ATOM 914 N N . PRO A 1 123 ? 5.228 -6.270 27.685 1.00 44.84 123 PRO A N 1
ATOM 915 C CA . PRO A 1 123 ? 5.389 -6.847 28.999 1.00 44.84 123 PRO A CA 1
ATOM 916 C C . PRO A 1 123 ? 5.716 -5.671 29.911 1.00 44.84 123 PRO A C 1
ATOM 918 O O . PRO A 1 123 ? 6.697 -4.962 29.689 1.00 44.84 123 PRO A O 1
ATOM 921 N N . ALA A 1 124 ? 4.839 -5.423 30.879 1.00 46.59 124 ALA A N 1
ATOM 922 C CA . ALA A 1 124 ? 5.025 -4.401 31.889 1.00 46.59 124 ALA A CA 1
ATOM 923 C C . ALA A 1 124 ? 6.478 -4.435 32.394 1.00 46.59 124 ALA A C 1
ATOM 925 O O . ALA A 1 124 ? 6.878 -5.382 33.065 1.00 46.59 124 ALA A O 1
ATOM 926 N N . GLY A 1 125 ? 7.257 -3.419 32.013 1.00 47.62 125 GLY A N 1
ATOM 927 C CA . GLY A 1 125 ? 8.652 -3.225 32.395 1.00 47.62 125 GLY A CA 1
ATOM 928 C C . GLY A 1 125 ? 9.623 -4.316 31.931 1.00 47.62 125 GLY A C 1
ATOM 929 O O . GLY A 1 125 ? 9.698 -5.380 32.539 1.00 47.62 125 GLY A O 1
ATOM 930 N N . ARG A 1 126 ? 10.487 -3.994 30.960 1.00 41.41 126 ARG A N 1
ATOM 931 C CA . ARG A 1 126 ? 11.912 -4.382 30.971 1.00 41.41 126 ARG A CA 1
ATOM 932 C C . ARG A 1 126 ? 12.705 -3.599 29.911 1.00 41.41 126 ARG A C 1
ATOM 934 O O . ARG A 1 126 ? 12.571 -3.875 28.726 1.00 41.41 126 ARG A O 1
ATOM 941 N N . TYR A 1 127 ? 13.537 -2.707 30.463 1.00 45.47 127 TYR A N 1
ATOM 942 C CA . TYR A 1 127 ? 14.686 -1.939 29.950 1.00 45.47 127 TYR A CA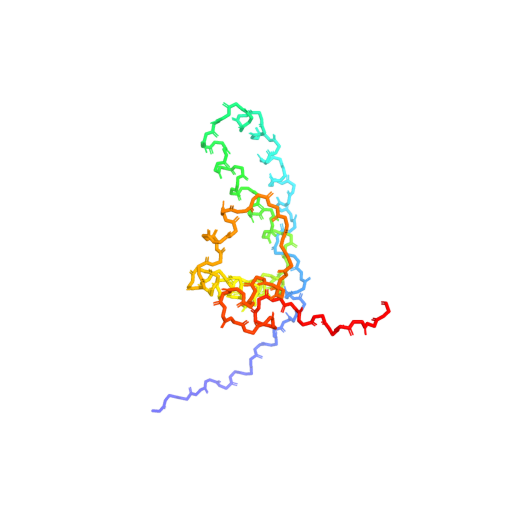 1
ATOM 943 C C . TYR A 1 127 ? 14.445 -0.878 28.876 1.00 45.47 127 TYR A C 1
ATOM 945 O O . TYR A 1 127 ? 14.287 -1.229 27.691 1.00 45.47 127 TYR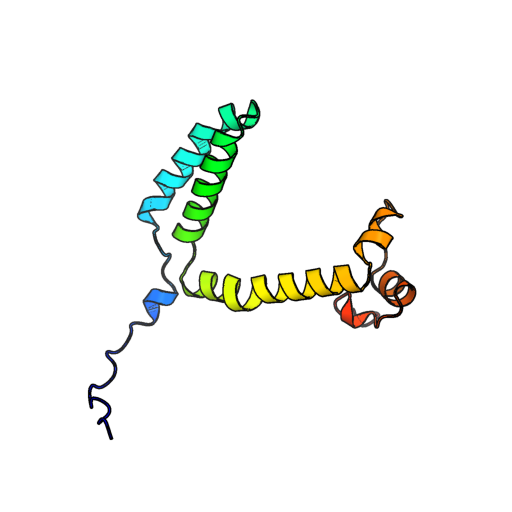 A O 1
#

Radius of gyration: 23.11 Å; chains: 1; bounding box: 34×65×51 Å

Sequence (127 aa):
MGSIPSEIPREVDISIALTACDLPSVNQHMKNIANLTSAVAEGNATARLSMLQSARLLMHALETPRETMIKHCWAQPAAFTALTYAVDLGLFARLSQRQKSQDVSDLALTLGHDPALLGVSSPAGRY